Protein AF-A0A9J7EXM4-F1 (afdb_monomer_lite)

InterPro domains:
  IPR005301 MOB kinase activator family [PF03637] (33-139)
  IPR005301 MOB kinase activator family [PTHR22599] (9-139)
  IPR005301 MOB kinase activator family [SM01388] (31-140)
  IPR036703 MOB kinase activator superfamily [G3DSA:1.20.140.30] (1-140)
  IPR036703 MOB kinase activator superfamily [SSF101152] (15-139)

Structure (mmCIF, N/CA/C/O backbone):
data_AF-A0A9J7EXM4-F1
#
_entry.id   AF-A0A9J7EXM4-F1
#
loop_
_atom_site.group_PDB
_atom_site.id
_atom_site.type_symbol
_atom_site.label_atom_id
_atom_site.label_alt_id
_atom_site.label_comp_id
_atom_site.label_asym_id
_atom_site.label_entity_id
_atom_site.label_seq_id
_atom_site.pdbx_PDB_ins_code
_atom_site.Cartn_x
_atom_site.Cartn_y
_atom_site.Cartn_z
_atom_site.occupancy
_atom_site.B_iso_or_equiv
_atom_site.auth_seq_id
_atom_site.auth_comp_id
_atom_site.auth_asym_id
_atom_site.auth_atom_id
_atom_site.pdbx_PDB_model_num
ATOM 1 N N . MET A 1 1 ? -0.255 -22.434 33.812 1.00 37.56 1 MET A N 1
ATOM 2 C CA . MET A 1 1 ? -0.435 -22.744 32.380 1.00 37.56 1 MET A CA 1
ATOM 3 C C . MET A 1 1 ? 0.339 -21.699 31.606 1.00 37.56 1 MET A C 1
ATOM 5 O O . MET A 1 1 ? 0.018 -20.524 31.706 1.00 37.56 1 MET A O 1
ATOM 9 N N . SER A 1 2 ? 1.437 -22.112 30.984 1.00 25.14 2 SER A N 1
ATOM 10 C CA . SER A 1 2 ? 2.409 -21.230 30.342 1.00 25.14 2 SER A CA 1
ATOM 11 C C . SER A 1 2 ? 1.929 -20.861 28.940 1.00 25.14 2 SER A C 1
ATOM 13 O O . SER A 1 2 ? 1.805 -21.742 28.092 1.00 25.14 2 SER A O 1
ATOM 15 N N . PHE A 1 3 ? 1.670 -19.579 28.686 1.00 33.72 3 PHE A N 1
ATOM 16 C CA . PHE A 1 3 ? 1.480 -19.082 27.325 1.00 33.72 3 PHE A CA 1
ATOM 17 C C . PHE A 1 3 ? 2.859 -18.861 26.706 1.00 33.72 3 PHE A C 1
ATOM 19 O O . PHE A 1 3 ? 3.561 -17.899 27.011 1.00 33.72 3 PHE A O 1
ATOM 26 N N . LEU A 1 4 ? 3.273 -19.823 25.883 1.00 32.84 4 LEU A N 1
ATOM 27 C CA . LEU A 1 4 ? 4.460 -19.737 25.045 1.00 32.84 4 LEU A CA 1
ATOM 28 C C . LEU A 1 4 ? 4.196 -18.697 23.950 1.00 32.84 4 LEU A C 1
ATOM 30 O O . LEU A 1 4 ? 3.643 -19.022 22.900 1.00 32.84 4 LEU A O 1
ATOM 34 N N . PHE A 1 5 ? 4.602 -17.449 24.182 1.00 39.53 5 PHE A N 1
ATOM 35 C CA . PHE A 1 5 ? 4.825 -16.499 23.097 1.00 39.53 5 PHE A CA 1
ATOM 36 C C . PHE A 1 5 ? 6.024 -16.997 22.292 1.00 39.53 5 PHE A C 1
ATOM 38 O O . PHE A 1 5 ? 7.183 -16.721 22.597 1.00 39.53 5 PHE A O 1
ATOM 45 N N . GLY A 1 6 ? 5.729 -17.822 21.288 1.00 28.89 6 GLY A N 1
ATOM 46 C CA . GLY A 1 6 ? 6.692 -18.203 20.275 1.00 28.89 6 GLY A CA 1
ATOM 47 C C . GLY A 1 6 ? 7.215 -16.939 19.609 1.00 28.89 6 GLY A C 1
ATOM 48 O O . GLY A 1 6 ? 6.451 -16.197 18.997 1.00 28.89 6 GLY A O 1
ATOM 49 N N . SER A 1 7 ? 8.521 -16.724 19.738 1.00 42.19 7 SER A N 1
ATOM 50 C CA . SER A 1 7 ? 9.306 -15.818 18.910 1.00 42.19 7 SER A CA 1
ATOM 51 C C . SER A 1 7 ? 8.995 -16.095 17.435 1.00 42.19 7 SER A C 1
ATOM 53 O O . SER A 1 7 ? 9.579 -16.978 16.802 1.00 42.19 7 SER A O 1
ATOM 55 N N . ARG A 1 8 ? 8.029 -15.365 16.867 1.00 37.91 8 ARG A N 1
ATOM 56 C CA . ARG A 1 8 ? 7.913 -15.217 15.420 1.00 37.91 8 ARG A CA 1
ATOM 57 C C . ARG A 1 8 ? 8.980 -14.212 15.020 1.00 37.91 8 ARG A C 1
ATOM 59 O O . ARG A 1 8 ? 8.741 -13.020 14.904 1.00 37.91 8 ARG A O 1
ATOM 66 N N . SER A 1 9 ? 10.181 -14.761 14.849 1.00 39.66 9 SER A N 1
ATOM 67 C CA . SER A 1 9 ? 11.171 -14.318 13.872 1.00 39.66 9 SER A CA 1
ATOM 68 C C . SER A 1 9 ? 10.494 -13.544 12.735 1.00 39.66 9 SER A C 1
ATOM 70 O O . SER A 1 9 ? 9.512 -14.019 12.163 1.00 39.66 9 SER A O 1
ATOM 72 N N . SER A 1 10 ? 11.041 -12.368 12.440 1.00 42.66 10 SER A N 1
ATOM 73 C CA . SER A 1 10 ? 10.765 -11.470 11.316 1.00 42.66 10 SER A CA 1
ATOM 74 C C . SER A 1 10 ? 10.747 -12.187 9.952 1.00 42.66 10 SER A C 1
ATOM 76 O O . SER A 1 10 ? 11.674 -12.059 9.155 1.00 42.66 10 SER A O 1
ATOM 78 N N . LYS A 1 11 ? 9.724 -13.002 9.683 1.00 38.56 11 LYS A N 1
ATOM 79 C CA . LYS A 1 11 ? 9.640 -13.852 8.483 1.00 38.56 11 LYS A CA 1
ATOM 80 C C . LYS A 1 11 ? 8.811 -13.259 7.343 1.00 38.56 11 LYS A C 1
ATOM 82 O O . LYS A 1 11 ? 8.787 -13.869 6.282 1.00 38.56 11 LYS A O 1
ATOM 87 N N . THR A 1 12 ? 8.187 -12.095 7.522 1.00 37.25 12 THR A N 1
ATOM 88 C CA . THR A 1 12 ? 7.548 -11.329 6.430 1.00 37.25 12 THR A CA 1
ATOM 89 C C . THR A 1 12 ? 8.544 -10.456 5.669 1.00 37.25 12 THR A C 1
ATOM 91 O O . THR A 1 12 ? 8.321 -10.126 4.515 1.00 37.25 12 THR A O 1
ATOM 94 N N . PHE A 1 13 ? 9.693 -10.149 6.274 1.00 41.97 13 PHE A N 1
ATOM 95 C CA . PHE A 1 13 ? 10.799 -9.470 5.615 1.00 41.97 13 PHE A CA 1
ATOM 96 C C . PHE A 1 13 ? 11.861 -10.492 5.200 1.00 41.97 13 PHE A C 1
ATOM 98 O O . PHE A 1 13 ? 12.719 -10.894 5.988 1.00 41.97 13 PHE A O 1
ATOM 105 N N . LYS A 1 14 ? 11.820 -10.908 3.934 1.00 34.91 14 LYS A N 1
ATOM 106 C CA . LYS A 1 14 ? 13.033 -11.306 3.221 1.00 34.91 14 LYS A CA 1
ATOM 107 C C . LYS A 1 14 ? 13.337 -10.181 2.241 1.00 34.91 14 LYS A C 1
ATOM 109 O O . LYS A 1 14 ? 12.740 -10.177 1.169 1.00 34.91 14 LYS A O 1
ATOM 114 N N . PRO A 1 15 ? 14.251 -9.244 2.553 1.00 41.09 15 PRO A N 1
ATOM 115 C CA . PRO A 1 15 ? 14.784 -8.412 1.493 1.00 41.09 15 PRO A CA 1
ATOM 116 C C . PRO A 1 15 ? 15.353 -9.401 0.478 1.00 41.09 15 PRO A C 1
ATOM 118 O O . PRO A 1 15 ? 16.150 -10.271 0.859 1.00 41.09 15 PRO A O 1
ATOM 121 N N . LYS A 1 16 ? 14.933 -9.326 -0.789 1.00 41.78 16 LYS A N 1
ATOM 122 C CA . LYS A 1 16 ? 15.731 -9.900 -1.872 1.00 41.78 16 LYS A CA 1
ATOM 123 C C . LYS A 1 16 ? 17.050 -9.122 -1.849 1.00 41.78 16 LYS A C 1
ATOM 125 O O . LYS A 1 16 ? 17.223 -8.125 -2.535 1.00 41.78 16 LYS A O 1
ATOM 130 N N . LYS A 1 17 ? 17.962 -9.534 -0.962 1.00 49.16 17 LYS A N 1
ATOM 131 C CA . LYS A 1 17 ? 19.365 -9.158 -1.021 1.00 49.16 17 LYS A CA 1
ATOM 132 C C . LYS A 1 17 ? 19.817 -9.616 -2.393 1.00 49.16 17 LYS A C 1
ATOM 134 O O . LYS A 1 17 ? 19.683 -10.801 -2.700 1.00 49.16 17 LYS A O 1
ATOM 139 N N . ASN A 1 18 ? 20.335 -8.665 -3.158 1.00 52.00 18 ASN A N 1
ATOM 140 C CA . ASN A 1 18 ? 20.895 -8.807 -4.495 1.00 52.00 18 ASN A CA 1
ATOM 141 C C . ASN A 1 18 ? 19.885 -8.490 -5.609 1.00 52.00 18 ASN A C 1
ATOM 143 O O . ASN A 1 18 ? 19.608 -9.335 -6.457 1.00 52.00 18 ASN A O 1
ATOM 147 N N . ILE A 1 19 ? 19.424 -7.234 -5.681 1.00 57.41 19 ILE A N 1
ATOM 148 C CA . ILE A 1 19 ? 19.420 -6.599 -7.006 1.00 57.41 19 ILE A CA 1
ATOM 149 C C . ILE A 1 19 ? 20.892 -6.648 -7.452 1.00 57.41 19 ILE A C 1
ATOM 151 O O . ILE A 1 19 ? 21.736 -6.123 -6.720 1.00 57.41 19 ILE A O 1
ATOM 155 N N . PRO A 1 20 ? 21.249 -7.356 -8.538 1.00 60.94 20 PRO A N 1
ATOM 156 C CA . PRO A 1 20 ? 22.640 -7.457 -8.954 1.00 60.94 20 PRO A CA 1
ATOM 157 C C . PRO A 1 20 ? 23.203 -6.053 -9.188 1.00 60.94 20 PRO A C 1
ATOM 159 O O . PRO A 1 20 ? 22.576 -5.262 -9.902 1.00 60.94 20 PRO A O 1
ATOM 162 N N . GLU A 1 21 ? 24.356 -5.745 -8.588 1.00 59.78 21 GLU A N 1
ATOM 163 C CA . GLU A 1 21 ? 25.096 -4.519 -8.901 1.00 59.78 21 GLU A CA 1
ATOM 164 C C . GLU A 1 21 ? 25.345 -4.490 -10.418 1.00 59.78 21 GLU A C 1
ATOM 166 O O . GLU A 1 21 ? 25.902 -5.437 -10.980 1.00 59.78 21 GLU A O 1
ATOM 171 N N . GLY A 1 22 ? 24.848 -3.444 -11.087 1.00 63.59 22 GLY A N 1
ATOM 172 C CA . GLY A 1 22 ? 24.877 -3.306 -12.550 1.00 63.59 22 GLY A CA 1
ATOM 173 C C . GLY A 1 22 ? 23.634 -3.802 -13.305 1.00 63.59 22 GLY A C 1
ATOM 174 O O . GLY A 1 22 ? 23.641 -3.813 -14.534 1.00 63.59 22 GLY A O 1
ATOM 175 N N . SER A 1 23 ? 22.563 -4.219 -12.621 1.00 76.69 23 SER A N 1
ATOM 176 C CA . SER A 1 23 ? 21.258 -4.431 -13.272 1.00 76.69 23 SER A CA 1
ATOM 177 C C . SER A 1 23 ? 20.549 -3.103 -13.574 1.00 76.69 23 SER A C 1
ATOM 179 O O . SER A 1 23 ? 20.770 -2.102 -12.899 1.00 76.69 23 SER A O 1
ATOM 181 N N . HIS A 1 24 ? 19.652 -3.098 -14.561 1.00 73.75 24 HIS A N 1
ATOM 182 C CA . HIS A 1 24 ? 18.890 -1.903 -14.949 1.00 73.75 24 HIS A CA 1
ATOM 183 C C . HIS A 1 24 ? 18.107 -1.294 -13.771 1.00 73.75 24 HIS A C 1
ATOM 185 O O . HIS A 1 24 ? 18.176 -0.099 -13.500 1.00 73.75 24 HIS A O 1
ATOM 191 N N . GLN A 1 25 ? 17.461 -2.156 -12.982 1.00 67.12 25 GLN A N 1
ATOM 192 C CA . GLN A 1 25 ? 16.715 -1.770 -11.785 1.00 67.12 25 GLN A CA 1
ATOM 193 C C . GLN A 1 25 ? 17.610 -1.145 -10.696 1.00 67.12 25 GLN A C 1
ATOM 195 O O . GLN A 1 25 ? 17.154 -0.281 -9.951 1.00 67.12 25 GLN A O 1
ATOM 200 N N . TYR A 1 26 ? 18.886 -1.545 -10.616 1.00 76.75 26 TYR A N 1
ATOM 201 C CA . TYR A 1 26 ? 19.867 -0.941 -9.708 1.00 76.75 26 TYR A CA 1
ATOM 202 C C . TYR A 1 26 ? 20.237 0.487 -10.127 1.00 76.75 26 TYR A C 1
ATOM 204 O O . TYR A 1 26 ? 20.295 1.378 -9.281 1.00 76.75 26 TYR A O 1
ATOM 212 N N . GLU A 1 27 ? 20.453 0.724 -11.424 1.00 77.69 27 GLU A N 1
ATOM 213 C CA . GLU A 1 27 ? 20.768 2.066 -11.936 1.00 77.69 27 GLU A CA 1
ATOM 214 C C . GLU A 1 27 ? 19.574 3.023 -11.792 1.00 77.69 27 GLU A C 1
ATOM 216 O O . GLU A 1 27 ? 19.753 4.166 -11.369 1.00 77.69 27 GLU A O 1
ATOM 221 N N . LEU A 1 28 ? 18.346 2.541 -12.020 1.00 73.44 28 LEU A N 1
ATOM 222 C CA . LEU A 1 28 ? 17.121 3.316 -11.791 1.00 73.44 28 LEU A CA 1
ATOM 223 C C . LEU A 1 28 ? 16.960 3.747 -10.327 1.00 73.44 28 LEU A C 1
ATOM 225 O O . LEU A 1 28 ? 16.675 4.915 -10.052 1.00 73.44 28 LEU A O 1
ATOM 229 N N . LEU A 1 29 ? 17.200 2.833 -9.381 1.00 70.25 29 LEU A N 1
ATOM 230 C CA . LEU A 1 29 ? 17.186 3.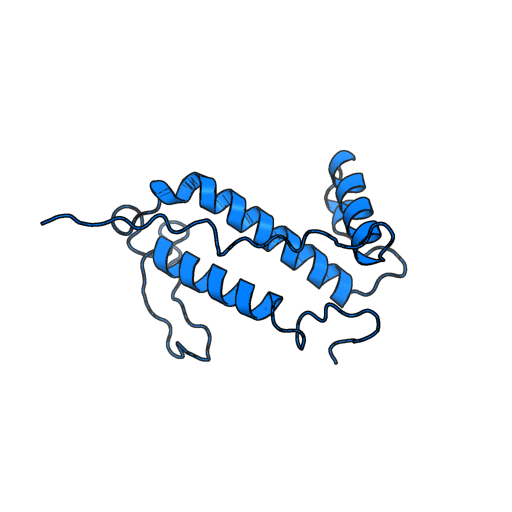151 -7.949 1.00 70.25 29 LEU A CA 1
ATOM 231 C C . LEU A 1 29 ? 18.240 4.205 -7.597 1.00 70.25 29 LEU A C 1
ATOM 233 O O . LEU A 1 29 ? 17.945 5.175 -6.903 1.00 70.25 29 LEU A O 1
ATOM 237 N N . LYS A 1 30 ? 19.452 4.074 -8.140 1.00 70.81 30 LYS A N 1
ATOM 238 C CA . LYS A 1 30 ? 20.540 5.033 -7.923 1.00 70.81 30 LYS A CA 1
ATOM 239 C C . LYS A 1 30 ? 20.227 6.421 -8.498 1.00 70.81 30 LYS A C 1
ATOM 241 O O . LYS A 1 30 ? 20.595 7.430 -7.896 1.00 70.81 30 LYS A O 1
ATOM 246 N N . HIS A 1 31 ? 19.536 6.498 -9.636 1.00 66.56 31 HIS A N 1
ATOM 247 C CA . HIS A 1 31 ? 19.075 7.762 -10.221 1.00 66.56 31 HIS A CA 1
ATOM 248 C C . HIS A 1 31 ? 17.987 8.435 -9.362 1.00 66.56 31 HIS A C 1
ATOM 250 O O . HIS A 1 31 ? 18.034 9.652 -9.141 1.00 66.56 31 HIS A O 1
ATOM 256 N N . ALA A 1 32 ? 17.047 7.654 -8.823 1.00 62.22 32 ALA A N 1
ATOM 257 C CA . ALA A 1 32 ? 16.038 8.149 -7.886 1.00 62.22 32 ALA A CA 1
ATOM 258 C C . ALA A 1 32 ? 16.681 8.660 -6.578 1.00 62.22 32 ALA A C 1
ATOM 260 O O . ALA A 1 32 ? 16.391 9.768 -6.124 1.00 62.22 32 ALA A O 1
ATOM 261 N N . GLU A 1 33 ? 17.648 7.924 -6.021 1.00 64.50 33 GLU A N 1
ATOM 262 C CA . GLU A 1 33 ? 18.400 8.339 -4.828 1.00 64.50 33 GLU A CA 1
ATOM 263 C C . GLU A 1 33 ? 19.231 9.614 -5.056 1.00 64.50 33 GLU A C 1
ATOM 265 O O . GLU A 1 33 ? 19.242 10.516 -4.213 1.00 64.50 33 GLU A O 1
ATOM 270 N N . ALA A 1 34 ? 19.887 9.743 -6.214 1.00 60.28 34 ALA A N 1
ATOM 271 C CA . ALA A 1 34 ? 20.689 10.921 -6.548 1.00 60.28 34 ALA A CA 1
ATOM 272 C C . ALA A 1 34 ? 19.842 12.201 -6.681 1.00 60.28 34 ALA A C 1
ATOM 274 O O . ALA A 1 34 ? 20.312 13.299 -6.370 1.00 60.28 34 ALA A O 1
ATOM 275 N N . THR A 1 35 ? 18.582 12.081 -7.109 1.00 55.81 35 THR A N 1
ATOM 276 C CA . THR A 1 35 ? 17.678 13.230 -7.264 1.00 55.81 35 THR A CA 1
ATOM 277 C C . THR A 1 35 ? 16.991 13.634 -5.956 1.00 55.81 35 THR A C 1
ATOM 279 O O . THR A 1 35 ? 16.720 14.828 -5.776 1.00 55.81 35 THR A O 1
ATOM 282 N N . LEU A 1 36 ? 16.832 12.716 -4.994 1.00 54.75 36 LEU A N 1
ATOM 283 C CA . LEU A 1 36 ? 16.362 13.015 -3.630 1.00 54.75 36 LEU A CA 1
ATOM 284 C C . LEU A 1 36 ? 17.298 13.984 -2.876 1.00 54.75 36 LEU A C 1
ATOM 286 O O . LEU A 1 36 ? 16.824 14.818 -2.105 1.00 54.75 36 LEU A O 1
ATOM 290 N N . GLY A 1 37 ? 18.609 13.956 -3.150 1.00 50.97 37 GLY A N 1
ATOM 291 C CA . GLY A 1 37 ? 19.599 14.870 -2.553 1.00 50.97 37 GLY A CA 1
ATOM 292 C C . GLY A 1 37 ? 19.647 16.285 -3.155 1.00 50.97 37 GLY A C 1
ATOM 293 O O . GLY A 1 37 ? 20.322 17.157 -2.609 1.00 50.97 37 GLY A O 1
ATOM 294 N N . SER A 1 38 ? 18.943 16.535 -4.267 1.00 53.31 38 SER A N 1
ATOM 295 C CA . SER A 1 38 ? 19.060 17.779 -5.053 1.00 53.31 38 SER A CA 1
ATOM 296 C C . SER A 1 38 ? 18.029 18.869 -4.708 1.00 53.31 38 SER A C 1
ATOM 298 O O . SER A 1 38 ? 18.122 19.993 -5.201 1.00 53.31 38 SER A O 1
ATOM 300 N N . GLY A 1 39 ? 17.044 18.565 -3.852 1.00 57.06 39 GLY A N 1
ATOM 301 C CA . GLY A 1 39 ? 16.058 19.533 -3.351 1.00 57.06 39 GLY A CA 1
ATOM 302 C C . GLY A 1 39 ? 14.866 19.832 -4.274 1.00 57.06 39 GLY A C 1
ATOM 303 O O . GLY A 1 39 ? 13.997 20.610 -3.883 1.00 57.06 39 GLY A O 1
ATOM 304 N N . ASN A 1 40 ? 14.757 19.209 -5.457 1.00 77.25 40 ASN A N 1
ATOM 305 C CA . ASN A 1 40 ? 13.591 19.371 -6.338 1.00 77.25 40 ASN A CA 1
ATOM 306 C C . ASN A 1 40 ? 12.894 18.037 -6.653 1.00 77.25 40 ASN A C 1
ATOM 308 O O . ASN A 1 40 ? 13.072 17.452 -7.722 1.00 77.25 40 ASN A O 1
ATOM 312 N N . LEU A 1 41 ? 12.023 17.604 -5.735 1.00 83.62 41 LEU A N 1
ATOM 313 C CA . LEU A 1 41 ? 11.215 16.383 -5.868 1.00 83.62 41 LEU A CA 1
ATOM 314 C C . LEU A 1 41 ? 10.369 16.343 -7.148 1.00 83.62 41 LEU A C 1
ATOM 316 O O . LEU A 1 41 ? 10.061 15.264 -7.636 1.00 83.62 41 LEU A O 1
ATOM 320 N N . ARG A 1 42 ? 10.005 17.499 -7.723 1.00 86.75 42 ARG A N 1
ATOM 321 C CA . ARG A 1 42 ? 9.220 17.526 -8.967 1.00 86.75 42 ARG A CA 1
ATOM 322 C C . ARG A 1 42 ? 9.995 16.957 -10.145 1.00 86.75 42 ARG A C 1
ATOM 324 O O . ARG A 1 42 ? 9.379 16.336 -10.997 1.00 86.75 42 ARG A O 1
ATOM 331 N N . MET A 1 43 ? 11.309 17.171 -10.191 1.00 85.81 43 MET A N 1
ATOM 332 C CA . MET A 1 43 ? 12.147 16.568 -11.229 1.00 85.81 43 MET A CA 1
ATOM 333 C C . MET A 1 43 ? 12.406 15.091 -10.935 1.00 85.81 43 MET A C 1
ATOM 335 O O . MET A 1 43 ? 12.421 14.294 -11.860 1.00 85.81 43 MET A O 1
ATOM 339 N N . ALA A 1 44 ? 12.540 14.721 -9.657 1.00 83.31 44 ALA A N 1
ATOM 340 C CA . ALA A 1 44 ? 12.791 13.340 -9.241 1.00 83.31 44 ALA A CA 1
ATOM 341 C C . ALA A 1 44 ? 11.654 12.367 -9.606 1.00 83.31 44 ALA A C 1
ATOM 343 O O . ALA A 1 44 ? 11.909 11.188 -9.804 1.00 83.31 44 ALA A O 1
ATOM 344 N N . VAL A 1 45 ? 10.408 12.849 -9.708 1.00 91.81 45 VAL A N 1
ATOM 345 C CA . VAL A 1 45 ? 9.244 12.012 -10.065 1.00 91.81 45 VAL A CA 1
ATOM 346 C C . VAL A 1 45 ? 8.960 11.951 -11.569 1.00 91.81 45 VAL A C 1
ATOM 348 O O . VAL A 1 45 ? 8.067 11.214 -11.993 1.00 91.81 45 VAL A O 1
ATOM 351 N N . MET A 1 46 ? 9.664 12.743 -12.385 1.00 93.12 46 MET A N 1
ATOM 352 C CA . MET A 1 46 ? 9.483 12.711 -13.836 1.00 93.12 46 MET A CA 1
ATOM 353 C C . MET A 1 46 ? 9.995 11.391 -14.407 1.00 93.12 46 MET A C 1
ATOM 355 O O . MET A 1 46 ? 11.057 10.924 -14.008 1.00 93.12 46 MET A O 1
ATOM 359 N N . LEU A 1 47 ? 9.262 10.836 -15.377 1.00 94.50 47 LEU A N 1
ATOM 360 C CA . LEU A 1 47 ? 9.738 9.706 -16.173 1.00 94.50 47 LEU A CA 1
ATOM 361 C C . LEU A 1 47 ? 11.058 10.105 -16.861 1.00 94.50 47 LEU A C 1
ATOM 363 O O . LEU A 1 47 ? 11.047 11.086 -17.618 1.00 94.50 47 LEU A O 1
ATOM 367 N N . PRO A 1 48 ? 12.174 9.399 -16.610 1.00 93.19 48 PRO A N 1
ATOM 368 C CA . PRO A 1 48 ? 13.432 9.699 -17.277 1.00 93.19 48 PRO A CA 1
ATOM 369 C C . PRO A 1 48 ? 13.348 9.443 -18.788 1.00 93.19 48 PRO A C 1
ATOM 371 O O . PRO A 1 48 ? 12.572 8.615 -19.265 1.00 93.19 48 PRO A O 1
ATOM 374 N N . GLU A 1 49 ? 14.143 10.178 -19.562 1.00 93.06 49 GLU A N 1
ATOM 375 C CA . GLU A 1 49 ? 14.159 10.032 -21.017 1.00 93.06 49 GLU A CA 1
ATOM 376 C C . GLU A 1 49 ? 14.672 8.641 -21.420 1.00 93.06 49 GLU A C 1
ATOM 378 O O . GLU A 1 49 ? 15.753 8.232 -21.006 1.00 93.06 49 GLU A O 1
ATOM 383 N N . GLY A 1 50 ? 13.901 7.934 -22.251 1.00 92.75 50 GLY A N 1
ATOM 384 C CA . GLY A 1 50 ? 14.242 6.593 -22.734 1.00 92.75 50 GLY A CA 1
ATOM 385 C C . GLY A 1 50 ? 13.753 5.440 -21.853 1.00 92.75 50 GLY A C 1
ATOM 386 O O . GLY A 1 50 ? 13.889 4.293 -22.272 1.00 92.75 50 GLY A O 1
ATOM 387 N N . GLU A 1 51 ? 13.152 5.729 -20.697 1.00 92.31 51 GLU A N 1
ATOM 388 C CA . GLU A 1 51 ? 12.616 4.716 -19.784 1.00 92.31 51 GLU A CA 1
ATOM 389 C C . GLU A 1 51 ? 11.176 4.320 -20.111 1.00 92.31 51 GLU A C 1
ATOM 391 O O . GLU A 1 51 ? 10.382 5.114 -20.629 1.00 92.31 51 GLU A O 1
ATOM 396 N N . ASP A 1 52 ? 10.824 3.084 -19.761 1.00 93.88 52 ASP A N 1
ATOM 397 C CA . ASP A 1 52 ? 9.453 2.603 -19.859 1.00 93.88 52 ASP A CA 1
ATOM 398 C C . ASP A 1 52 ? 8.590 3.135 -18.703 1.00 93.88 52 ASP A C 1
ATOM 400 O O . ASP A 1 52 ? 8.982 3.137 -17.532 1.00 93.88 52 ASP A O 1
ATOM 404 N N . LEU A 1 53 ? 7.374 3.577 -19.031 1.00 95.06 53 LEU A N 1
ATOM 405 C CA . LEU A 1 53 ? 6.459 4.150 -18.047 1.00 95.06 53 LEU A CA 1
ATOM 406 C C . LEU A 1 53 ? 5.998 3.113 -17.013 1.00 95.06 53 LEU A C 1
ATOM 408 O O . LEU A 1 53 ? 5.872 3.456 -15.837 1.00 95.06 53 LEU A O 1
ATOM 412 N N . ASN A 1 54 ? 5.735 1.872 -17.429 1.00 93.19 54 ASN A N 1
ATOM 413 C CA . ASN A 1 54 ? 5.256 0.832 -16.522 1.00 93.19 54 ASN A CA 1
ATOM 414 C C . ASN A 1 54 ? 6.373 0.396 -15.572 1.00 93.19 54 ASN A C 1
ATOM 416 O O . ASN A 1 54 ? 6.116 0.256 -14.378 1.00 93.19 54 ASN A O 1
ATOM 420 N N . GLU A 1 55 ? 7.612 0.270 -16.059 1.00 90.75 55 GLU A N 1
ATOM 421 C CA . GLU A 1 55 ? 8.779 0.031 -15.199 1.00 90.75 55 GLU A CA 1
ATOM 422 C C . GLU A 1 55 ? 8.975 1.171 -14.189 1.00 90.75 55 GLU A C 1
ATOM 424 O O . GLU A 1 55 ? 9.144 0.916 -12.992 1.00 90.75 55 GLU A O 1
ATOM 429 N N . TRP A 1 56 ? 8.867 2.430 -14.629 1.00 93.81 56 TRP A N 1
ATOM 430 C CA . TRP A 1 56 ? 8.995 3.588 -13.742 1.00 93.81 56 TRP A CA 1
ATOM 431 C C . TRP A 1 56 ? 7.928 3.608 -12.642 1.00 93.81 56 TRP A C 1
ATOM 433 O O . TRP A 1 56 ? 8.242 3.802 -11.462 1.00 93.81 56 TRP A O 1
ATOM 443 N N . VAL A 1 57 ? 6.666 3.365 -13.003 1.00 95.62 57 VAL A N 1
ATOM 444 C CA . VAL A 1 57 ? 5.558 3.279 -12.042 1.00 95.62 57 VAL A CA 1
ATOM 445 C C . VAL A 1 57 ? 5.742 2.088 -11.105 1.00 95.62 57 VAL A C 1
ATOM 447 O O . VAL A 1 57 ? 5.506 2.231 -9.904 1.00 95.62 57 VAL A O 1
ATOM 450 N N . ALA A 1 58 ? 6.196 0.938 -11.607 1.00 93.12 58 ALA A N 1
ATOM 451 C CA . ALA A 1 58 ? 6.411 -0.254 -10.797 1.00 93.12 58 ALA A CA 1
ATOM 452 C C . ALA A 1 58 ? 7.491 -0.024 -9.730 1.00 93.12 58 ALA A C 1
ATOM 454 O O . ALA A 1 58 ? 7.249 -0.273 -8.547 1.00 93.12 58 ALA A O 1
ATOM 455 N N . VAL A 1 59 ? 8.648 0.525 -10.121 1.00 91.38 59 VAL A N 1
ATOM 456 C CA . VAL A 1 59 ? 9.755 0.831 -9.199 1.00 91.38 59 VAL A CA 1
ATOM 457 C C . VAL A 1 59 ? 9.314 1.818 -8.117 1.00 91.38 59 VAL A C 1
ATOM 459 O O . VAL A 1 59 ? 9.525 1.561 -6.931 1.00 91.38 59 VAL A O 1
ATOM 462 N N . ASN A 1 60 ? 8.637 2.905 -8.501 1.00 94.19 60 ASN A N 1
ATOM 463 C CA . ASN A 1 60 ? 8.148 3.896 -7.539 1.00 94.19 60 ASN A CA 1
ATOM 464 C C . ASN A 1 60 ? 7.056 3.322 -6.622 1.00 94.19 60 ASN A C 1
ATOM 466 O O . ASN A 1 60 ? 7.015 3.643 -5.437 1.00 94.19 60 ASN A O 1
ATOM 470 N N . THR A 1 61 ? 6.185 2.445 -7.130 1.00 96.44 61 THR A N 1
ATOM 471 C CA . THR A 1 61 ? 5.136 1.800 -6.320 1.00 96.44 61 THR A CA 1
ATOM 472 C C . THR A 1 61 ? 5.739 0.926 -5.222 1.00 96.44 61 THR A C 1
ATOM 474 O O . THR A 1 61 ? 5.308 1.009 -4.070 1.00 96.44 61 THR A O 1
ATOM 477 N N . VAL A 1 62 ? 6.761 0.129 -5.552 1.00 93.38 62 VAL A N 1
ATOM 478 C CA . VAL A 1 62 ? 7.485 -0.698 -4.574 1.00 93.38 62 VAL A CA 1
ATOM 479 C C . VAL A 1 62 ? 8.171 0.178 -3.524 1.00 93.38 62 VAL A C 1
ATOM 481 O O . VAL A 1 62 ? 8.098 -0.123 -2.332 1.00 93.38 62 VAL A O 1
ATOM 484 N N . ASP A 1 63 ? 8.805 1.276 -3.940 1.00 91.75 63 ASP A N 1
ATOM 485 C CA . ASP A 1 63 ? 9.458 2.205 -3.013 1.00 91.75 63 ASP A CA 1
ATOM 486 C C . ASP A 1 63 ? 8.449 2.854 -2.047 1.00 91.75 63 ASP A C 1
ATOM 488 O O . ASP A 1 63 ? 8.611 2.772 -0.826 1.00 91.75 63 ASP A O 1
ATOM 492 N N . PHE A 1 64 ? 7.332 3.386 -2.554 1.00 96.19 64 PHE A N 1
ATOM 493 C CA . PHE A 1 64 ? 6.285 3.953 -1.698 1.00 96.19 64 PHE A CA 1
ATOM 494 C C . PHE A 1 64 ? 5.688 2.929 -0.734 1.00 96.19 64 PHE A C 1
ATOM 496 O O . PHE A 1 64 ? 5.482 3.250 0.437 1.00 96.19 64 PHE A O 1
ATOM 503 N N . PHE A 1 65 ? 5.438 1.698 -1.185 1.00 96.38 65 PHE A N 1
ATOM 504 C CA . PHE A 1 65 ? 4.967 0.630 -0.307 1.00 96.38 65 PHE A CA 1
ATOM 505 C C . PHE A 1 65 ? 5.943 0.390 0.853 1.00 96.38 65 PHE A C 1
ATOM 507 O O . PHE A 1 65 ? 5.531 0.377 2.014 1.00 96.38 65 PHE A O 1
ATOM 514 N N . ASN A 1 66 ? 7.243 0.290 0.561 1.00 91.69 66 ASN A N 1
ATOM 515 C CA . ASN A 1 66 ? 8.272 0.099 1.581 1.00 91.69 66 ASN A CA 1
ATOM 516 C C . ASN A 1 66 ? 8.336 1.277 2.561 1.00 91.69 66 ASN A C 1
ATOM 518 O O . ASN A 1 66 ? 8.386 1.065 3.775 1.00 91.69 66 ASN A O 1
ATOM 522 N N . GLN A 1 67 ? 8.294 2.514 2.061 1.00 93.69 67 GLN A N 1
ATOM 523 C CA . GLN A 1 67 ? 8.320 3.714 2.901 1.00 93.69 67 GLN A CA 1
ATOM 524 C C . GLN A 1 67 ? 7.096 3.801 3.820 1.00 93.69 67 GLN A C 1
ATOM 526 O O . GLN A 1 67 ? 7.245 4.056 5.017 1.00 93.69 67 GLN A O 1
ATOM 531 N N . ILE A 1 68 ? 5.893 3.542 3.296 1.00 96.06 68 ILE A N 1
ATOM 532 C CA . ILE A 1 68 ? 4.653 3.552 4.085 1.00 96.06 68 ILE A CA 1
ATOM 533 C C . ILE A 1 68 ? 4.673 2.429 5.127 1.00 96.06 68 ILE A C 1
ATOM 535 O O . ILE A 1 68 ? 4.292 2.660 6.273 1.00 96.06 68 ILE A O 1
ATOM 539 N N . ASN A 1 69 ? 5.145 1.233 4.767 1.00 92.44 69 ASN A N 1
ATOM 540 C CA . ASN A 1 69 ? 5.228 0.100 5.687 1.00 92.44 69 ASN A CA 1
ATOM 541 C C . ASN A 1 69 ? 6.202 0.379 6.846 1.00 92.44 69 ASN A C 1
ATOM 543 O O . ASN A 1 69 ? 5.863 0.173 8.012 1.00 92.44 69 ASN A O 1
ATOM 547 N N . MET A 1 70 ? 7.381 0.939 6.549 1.00 94.25 70 MET A N 1
ATOM 548 C CA . MET A 1 70 ? 8.325 1.379 7.582 1.00 94.25 70 MET A CA 1
ATOM 549 C C . MET A 1 70 ? 7.720 2.459 8.480 1.00 94.25 70 MET A C 1
ATOM 551 O O . MET A 1 70 ? 7.814 2.355 9.702 1.00 94.25 70 MET A O 1
ATOM 555 N N . LEU A 1 71 ? 7.067 3.468 7.892 1.00 93.69 71 LEU A N 1
ATOM 556 C CA . LEU A 1 71 ? 6.414 4.539 8.641 1.00 93.69 71 LEU A CA 1
ATOM 557 C C . LEU A 1 71 ? 5.342 3.982 9.583 1.00 93.69 71 LEU A C 1
ATOM 559 O O . LEU A 1 71 ? 5.338 4.313 10.769 1.00 93.69 71 LEU A O 1
ATOM 563 N N . TYR A 1 72 ? 4.470 3.105 9.086 1.00 94.81 72 TYR A N 1
ATOM 564 C CA . TYR A 1 72 ? 3.428 2.493 9.903 1.00 94.81 72 TYR A CA 1
ATOM 565 C C . TYR A 1 72 ? 4.009 1.633 11.032 1.00 94.81 72 TYR A C 1
ATOM 567 O O . TYR A 1 72 ? 3.539 1.709 12.169 1.00 94.81 72 TYR A O 1
ATOM 575 N N . GLY A 1 73 ? 5.098 0.905 10.766 1.00 94.69 73 GLY A N 1
ATOM 576 C CA . GLY A 1 73 ? 5.825 0.138 11.778 1.00 94.69 73 GLY A CA 1
ATOM 577 C C . GLY A 1 73 ? 6.292 0.972 12.977 1.00 94.69 73 GLY A C 1
ATOM 578 O O . GLY A 1 73 ? 6.364 0.447 14.084 1.00 94.69 73 GLY A O 1
ATOM 579 N N . THR A 1 74 ? 6.541 2.277 12.805 1.00 96.00 74 THR A N 1
ATOM 580 C CA . THR A 1 74 ? 6.924 3.169 13.919 1.00 96.00 74 THR A CA 1
ATOM 581 C C . THR A 1 74 ? 5.766 3.562 14.839 1.00 96.00 74 THR A C 1
ATOM 583 O O . THR A 1 74 ? 6.007 3.987 15.968 1.00 96.00 74 THR A O 1
ATOM 586 N N . ILE A 1 75 ? 4.517 3.435 14.374 1.00 94.25 75 ILE A N 1
ATOM 587 C CA . ILE A 1 75 ? 3.321 3.876 15.108 1.00 94.25 75 ILE A CA 1
ATOM 588 C C . ILE A 1 75 ? 2.346 2.742 15.442 1.00 94.25 75 ILE A C 1
ATOM 590 O O . ILE A 1 75 ? 1.317 2.994 16.073 1.00 94.25 75 ILE A O 1
ATOM 594 N N . THR A 1 76 ? 2.645 1.507 15.033 1.00 94.00 76 THR A N 1
ATOM 595 C CA . THR A 1 76 ? 1.729 0.363 15.161 1.00 94.00 76 THR A CA 1
ATOM 596 C C . THR A 1 76 ? 1.281 0.109 16.601 1.00 94.00 76 THR A C 1
ATOM 598 O O . THR A 1 76 ? 0.131 -0.261 16.813 1.00 94.00 76 THR A O 1
ATOM 601 N N . ASP A 1 77 ? 2.135 0.379 17.592 1.00 93.62 77 ASP A N 1
ATOM 602 C CA . ASP A 1 77 ? 1.811 0.185 19.012 1.00 93.62 77 ASP A CA 1
ATOM 603 C C . ASP A 1 77 ? 0.754 1.180 19.527 1.00 93.62 77 ASP A C 1
ATOM 605 O O . ASP A 1 77 ? 0.082 0.924 20.524 1.00 93.62 77 ASP A O 1
ATOM 609 N N . PHE A 1 78 ? 0.576 2.314 18.841 1.00 96.38 78 PHE A N 1
ATOM 610 C CA . PHE A 1 78 ? -0.413 3.340 19.191 1.00 96.38 78 PHE A CA 1
ATOM 611 C C . PHE A 1 78 ? -1.730 3.182 18.419 1.00 96.38 78 PHE A C 1
ATOM 613 O O . PHE A 1 78 ? -2.758 3.735 18.820 1.00 96.38 78 PHE A O 1
ATOM 620 N N . CYS A 1 79 ? -1.715 2.435 17.313 1.00 97.12 79 CYS A N 1
ATOM 621 C CA . CYS A 1 79 ? -2.87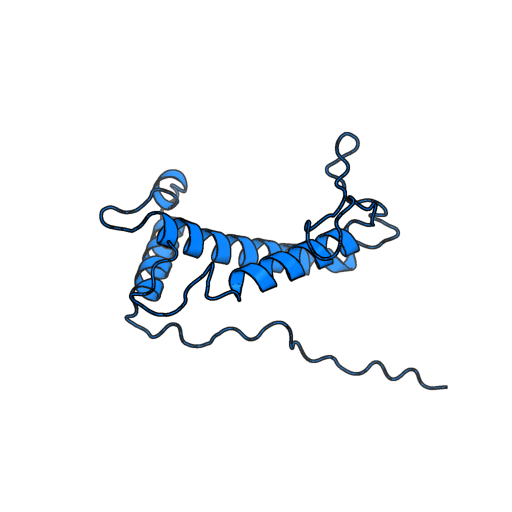5 2.169 16.469 1.00 97.12 79 CYS A CA 1
ATOM 622 C C . CYS A 1 79 ? -3.506 0.826 16.865 1.00 97.12 79 CYS A C 1
ATOM 624 O O . CYS A 1 79 ? -3.248 -0.205 16.252 1.00 97.12 79 CYS A O 1
ATOM 626 N N . THR A 1 80 ? -4.328 0.832 17.914 1.00 97.50 80 THR A N 1
ATOM 627 C CA . THR A 1 80 ? -5.004 -0.364 18.435 1.00 97.50 80 THR A CA 1
ATOM 628 C C . THR A 1 80 ? -6.466 -0.400 17.991 1.00 97.50 80 THR A C 1
ATOM 630 O O . THR A 1 80 ? -7.004 0.584 17.482 1.00 97.50 80 THR A O 1
ATOM 633 N N . GLU A 1 81 ? -7.153 -1.527 18.198 1.00 97.56 81 GLU A N 1
ATOM 634 C CA . GLU A 1 81 ? -8.602 -1.600 17.947 1.00 97.56 81 GLU A CA 1
ATOM 635 C C . GLU A 1 81 ? -9.407 -0.658 18.857 1.00 97.56 81 GLU A C 1
ATOM 637 O O . GLU A 1 81 ? -10.513 -0.259 18.508 1.00 97.56 81 GLU A O 1
ATOM 642 N N . GLU A 1 82 ? -8.848 -0.274 20.005 1.00 97.19 82 GLU A N 1
ATOM 643 C CA . GLU A 1 82 ? -9.480 0.625 20.971 1.00 97.19 82 GLU A CA 1
ATOM 644 C C . GLU A 1 82 ? -9.258 2.094 20.596 1.00 97.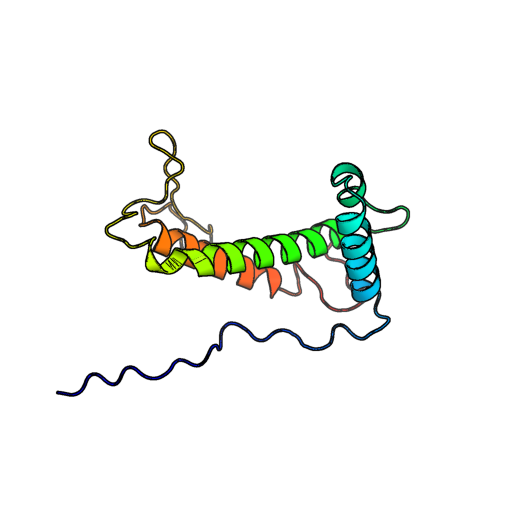19 82 GLU A C 1
ATOM 646 O O . GLU A 1 82 ? -10.198 2.888 20.631 1.00 97.19 82 GLU A O 1
ATOM 651 N N . SER A 1 83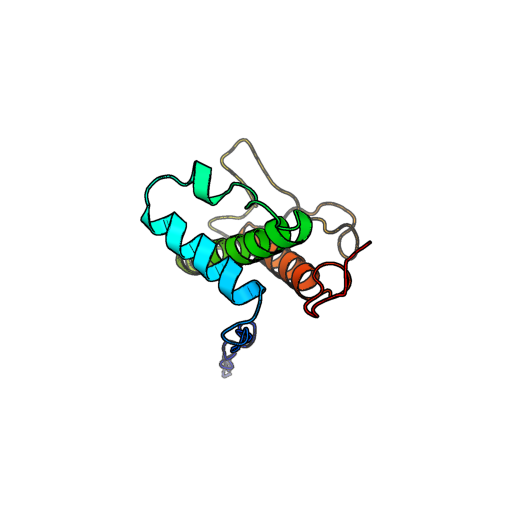 ? -8.028 2.465 20.215 1.00 97.00 83 SER A N 1
ATOM 652 C CA . SER A 1 83 ? -7.704 3.839 19.813 1.00 97.00 83 SER A CA 1
ATOM 653 C C . SER A 1 83 ? -8.204 4.165 18.404 1.00 97.00 83 SER A C 1
ATOM 655 O O . SER A 1 83 ? -8.544 5.313 18.117 1.00 97.00 83 SER A O 1
ATOM 657 N N . CYS A 1 84 ? -8.266 3.165 17.521 1.00 97.38 84 CYS A N 1
ATOM 658 C CA . CYS A 1 84 ? -8.667 3.295 16.124 1.00 97.38 84 CYS A CA 1
ATOM 659 C C . CYS A 1 84 ? -9.705 2.215 15.733 1.00 97.38 84 CYS A C 1
ATOM 661 O O . CYS A 1 84 ? -9.427 1.353 14.890 1.00 97.38 84 CYS A O 1
ATOM 663 N N . PRO A 1 85 ? -10.928 2.258 16.302 1.00 97.69 85 PRO A N 1
ATOM 664 C CA . PRO A 1 85 ? -11.949 1.214 16.127 1.00 97.69 85 PRO A CA 1
ATOM 665 C C . PRO A 1 85 ? -12.532 1.138 14.713 1.00 97.69 85 PRO A C 1
ATOM 667 O O . PRO A 1 85 ? -13.145 0.136 14.347 1.00 97.69 85 PRO A O 1
ATOM 670 N N . VAL A 1 86 ? -12.327 2.181 13.907 1.00 96.94 86 VAL A N 1
ATOM 671 C CA . VAL A 1 86 ? -12.674 2.230 12.486 1.00 96.94 86 VAL A CA 1
ATOM 672 C C . VAL A 1 86 ? -11.511 2.815 11.694 1.00 96.94 86 VAL A C 1
ATOM 674 O O . VAL A 1 86 ? -10.844 3.744 12.160 1.00 96.94 86 VAL A O 1
ATOM 677 N N . MET A 1 87 ? -11.271 2.305 10.487 1.00 97.88 87 MET A N 1
ATOM 678 C CA . MET A 1 87 ? -10.319 2.930 9.568 1.00 97.88 87 MET A CA 1
ATOM 679 C C . MET A 1 87 ? -10.875 4.271 9.078 1.00 97.88 87 MET A C 1
ATOM 681 O O . MET A 1 87 ? -11.900 4.313 8.399 1.00 97.88 87 MET A O 1
ATOM 685 N N . SER A 1 88 ? -10.214 5.377 9.417 1.00 95.69 88 SER A N 1
ATOM 686 C CA . SER A 1 88 ? -10.709 6.726 9.123 1.00 95.69 88 SER A CA 1
ATOM 687 C C . SER A 1 88 ? -9.587 7.721 8.831 1.00 95.69 88 SER A C 1
ATOM 689 O O . SER A 1 88 ? -8.443 7.525 9.234 1.00 95.69 88 SER A O 1
ATOM 691 N N . ALA A 1 89 ? -9.929 8.808 8.138 1.00 92.75 89 ALA A N 1
ATOM 692 C CA . ALA A 1 89 ? -9.067 9.974 7.940 1.00 92.75 89 ALA A CA 1
ATOM 693 C C . ALA A 1 89 ? -9.794 11.222 8.453 1.00 92.75 89 ALA A C 1
ATOM 695 O O . ALA A 1 89 ? -10.383 12.004 7.702 1.00 92.75 89 ALA A O 1
ATOM 696 N N . GLY A 1 90 ? -9.796 11.375 9.777 1.00 87.44 90 GLY A N 1
ATOM 697 C CA . GLY A 1 90 ? -10.619 12.368 10.462 1.00 87.44 90 GLY A CA 1
ATOM 698 C C . GLY A 1 90 ? -12.113 12.006 10.456 1.00 87.44 90 GLY A C 1
ATOM 699 O O . GLY A 1 90 ? -12.508 10.947 9.975 1.00 87.44 90 GLY A O 1
ATOM 700 N N . PRO A 1 91 ? -12.984 12.889 10.973 1.00 86.19 91 PRO A N 1
ATOM 701 C CA . PRO A 1 91 ? -14.388 12.555 11.236 1.00 86.19 91 PRO A CA 1
ATOM 702 C C . PRO A 1 91 ? -15.263 12.445 9.978 1.00 86.19 91 PRO A C 1
ATOM 704 O O . PRO A 1 91 ? -16.418 12.043 10.071 1.00 86.19 91 PRO A O 1
ATOM 707 N N . LYS A 1 92 ? -14.754 12.860 8.812 1.00 91.06 92 LYS A N 1
ATOM 708 C CA . LYS A 1 92 ? -15.526 12.921 7.560 1.00 91.06 92 LYS A CA 1
ATOM 709 C C . LYS A 1 92 ? -15.368 11.686 6.680 1.00 91.06 92 LYS A C 1
ATOM 711 O O . LYS A 1 92 ? -16.193 11.488 5.795 1.00 91.06 92 LYS A O 1
ATOM 716 N N . TYR A 1 93 ? -14.317 10.899 6.891 1.00 92.69 93 TYR A N 1
ATOM 717 C CA . TYR A 1 93 ? -13.944 9.817 5.990 1.00 92.69 93 TYR A CA 1
ATOM 718 C C . TYR A 1 93 ? -13.737 8.532 6.778 1.00 92.69 93 TYR A C 1
ATOM 720 O O . TYR A 1 93 ? -12.885 8.472 7.661 1.00 92.69 93 TYR A O 1
ATOM 728 N N . GLU A 1 94 ? -14.506 7.510 6.422 1.00 96.44 94 GLU A N 1
ATOM 729 C CA . GLU A 1 94 ? -14.385 6.143 6.922 1.00 96.44 94 GLU A CA 1
ATOM 730 C C . GLU A 1 94 ? -14.124 5.230 5.720 1.00 96.44 94 GLU A C 1
ATOM 732 O O . GLU A 1 94 ? -14.790 5.356 4.690 1.00 96.44 94 GLU A O 1
ATOM 737 N N . TYR A 1 95 ? -13.154 4.328 5.846 1.00 96.38 95 TYR A N 1
ATOM 738 C CA . TYR A 1 95 ? -12.750 3.403 4.791 1.00 96.38 95 TYR A CA 1
ATOM 739 C C . TYR A 1 95 ? -13.201 1.985 5.132 1.00 96.38 95 TYR A C 1
ATOM 741 O O . TYR A 1 95 ? -12.989 1.499 6.244 1.00 96.38 95 TYR A O 1
ATOM 749 N N . HIS A 1 96 ? -13.826 1.310 4.168 1.00 97.50 96 HIS A N 1
ATOM 750 C CA . HIS A 1 96 ? -14.270 -0.083 4.294 1.00 97.50 96 HIS A CA 1
ATOM 751 C C . HIS A 1 96 ? -13.446 -0.963 3.369 1.00 97.50 96 HIS A C 1
ATOM 753 O O . HIS A 1 96 ? -13.149 -0.568 2.244 1.00 97.50 96 HIS A O 1
ATOM 759 N N . TRP A 1 97 ? -13.068 -2.145 3.845 1.00 97.75 97 TRP A N 1
ATOM 760 C CA . TRP A 1 97 ? -12.153 -3.020 3.120 1.00 97.75 97 TRP A CA 1
ATOM 761 C C . TRP A 1 97 ? -12.896 -3.979 2.188 1.00 97.75 97 TRP A C 1
ATOM 763 O O . TRP A 1 97 ? -13.839 -4.646 2.615 1.00 97.75 97 TRP A O 1
ATOM 773 N N . ALA A 1 98 ? -12.435 -4.093 0.946 1.00 94.88 98 ALA A N 1
ATOM 774 C CA . ALA A 1 98 ? -12.774 -5.160 0.009 1.00 94.88 98 ALA A CA 1
ATOM 775 C C . ALA A 1 98 ? -11.644 -5.304 -1.019 1.00 94.88 98 ALA A C 1
ATOM 777 O O . ALA A 1 98 ? -11.149 -4.297 -1.516 1.00 94.88 98 ALA A O 1
ATOM 778 N N . ASP A 1 99 ? -11.290 -6.538 -1.372 1.00 91.88 99 ASP A N 1
ATOM 7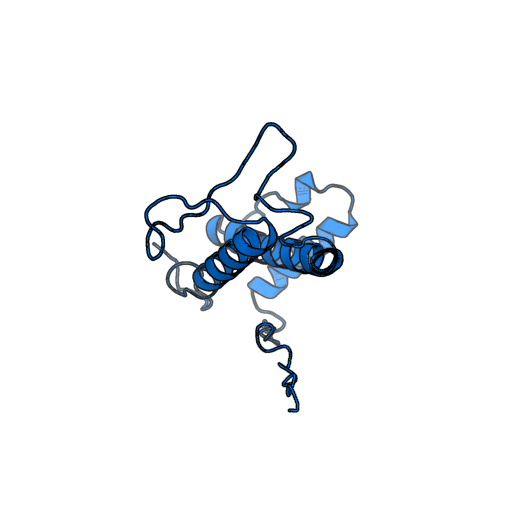79 C CA . ASP A 1 99 ? -10.298 -6.861 -2.414 1.00 91.88 99 ASP A CA 1
ATOM 780 C C . ASP A 1 99 ? -10.959 -7.370 -3.713 1.00 91.88 99 ASP A C 1
ATOM 782 O O . ASP A 1 99 ? -10.293 -7.611 -4.716 1.00 91.88 99 ASP A O 1
ATOM 786 N N . GLY A 1 100 ? -12.285 -7.563 -3.706 1.00 88.75 100 GLY A N 1
ATOM 787 C CA . GLY A 1 100 ? -13.047 -8.077 -4.848 1.00 88.75 100 GLY A CA 1
ATOM 788 C C . GLY A 1 100 ? -12.883 -9.581 -5.107 1.00 88.75 100 GLY A C 1
ATOM 789 O O . GLY A 1 100 ? -13.651 -10.145 -5.892 1.00 88.75 100 GLY A O 1
ATOM 790 N N . THR A 1 101 ? -11.960 -10.253 -4.417 1.00 90.12 101 THR A N 1
ATOM 791 C CA . THR A 1 101 ? -11.658 -11.681 -4.573 1.00 90.12 101 THR A CA 1
ATOM 792 C C . THR A 1 101 ? -12.105 -12.463 -3.339 1.00 90.12 101 THR A C 1
ATOM 794 O O . THR A 1 101 ? -13.115 -13.176 -3.409 1.00 90.12 101 THR A O 1
ATOM 797 N N . ASN A 1 102 ? -11.429 -12.287 -2.201 1.00 88.19 102 ASN A N 1
ATOM 798 C CA . ASN A 1 102 ? -11.745 -12.950 -0.934 1.00 88.19 102 ASN A CA 1
ATOM 799 C C . ASN A 1 102 ? -12.883 -12.236 -0.194 1.00 88.19 102 ASN A C 1
ATOM 801 O O . ASN A 1 102 ? -13.782 -12.871 0.361 1.00 88.19 102 ASN A O 1
ATOM 805 N N . ILE A 1 103 ? -12.874 -10.904 -0.216 1.00 89.19 103 ILE A N 1
ATOM 806 C CA . ILE A 1 103 ? -13.844 -10.024 0.430 1.00 89.19 103 ILE A CA 1
ATOM 807 C C . ILE A 1 103 ? -14.509 -9.183 -0.657 1.00 89.19 103 ILE A C 1
ATOM 809 O O . ILE A 1 103 ? -14.062 -8.104 -1.040 1.00 89.19 103 ILE A O 1
ATOM 813 N N . LYS A 1 104 ? -15.630 -9.702 -1.164 1.00 90.88 104 LYS A N 1
ATOM 814 C CA . LYS A 1 104 ? -16.387 -9.084 -2.266 1.00 90.88 104 LYS A CA 1
ATOM 815 C C . LYS A 1 104 ? -17.268 -7.914 -1.838 1.00 90.88 104 LYS A C 1
ATOM 817 O O . LYS A 1 104 ? -17.592 -7.060 -2.654 1.00 90.88 104 LYS A O 1
ATOM 822 N N . LYS A 1 105 ? -17.723 -7.907 -0.585 1.00 93.81 105 LYS A N 1
ATOM 823 C CA . LYS A 1 105 ? -18.552 -6.832 -0.029 1.00 93.81 105 LYS A CA 1
ATOM 824 C C . LYS A 1 105 ? -17.706 -6.027 0.954 1.00 93.81 105 LYS A C 1
ATOM 826 O O . LYS A 1 105 ? -17.136 -6.664 1.838 1.00 93.81 105 LYS A O 1
ATOM 831 N N . PRO A 1 106 ? -17.658 -4.686 0.840 1.00 95.56 106 PRO A N 1
ATOM 832 C CA . PRO A 1 106 ? -16.908 -3.853 1.768 1.00 95.56 106 PRO A CA 1
ATOM 833 C C . PRO A 1 106 ? -17.290 -4.123 3.223 1.00 95.56 106 PRO A C 1
ATOM 835 O O . PRO A 1 106 ? -18.472 -4.086 3.576 1.00 95.56 106 PRO A O 1
ATOM 838 N N . ILE A 1 107 ? -16.290 -4.407 4.055 1.00 95.06 107 ILE A N 1
ATOM 839 C CA . ILE A 1 107 ? -16.461 -4.657 5.486 1.00 95.06 107 ILE A CA 1
ATOM 840 C C . ILE A 1 107 ? -15.926 -3.491 6.313 1.00 95.06 107 ILE A C 1
ATOM 842 O O . ILE A 1 107 ? -14.866 -2.925 6.034 1.00 95.06 107 ILE A O 1
ATOM 846 N N . LYS A 1 108 ? -16.654 -3.166 7.381 1.00 97.00 108 LYS A N 1
ATOM 847 C CA . LYS A 1 108 ? -16.159 -2.278 8.433 1.00 97.00 108 LYS A CA 1
ATOM 848 C C . LYS A 1 108 ? -15.154 -3.031 9.292 1.00 97.00 108 LYS A C 1
ATOM 850 O O . LYS A 1 108 ? -15.431 -4.144 9.737 1.00 97.00 108 LYS A O 1
ATOM 855 N N . CYS A 1 109 ? -14.007 -2.418 9.541 1.00 95.56 109 CYS A N 1
ATOM 856 C CA . CYS A 1 109 ? -12.995 -2.945 10.445 1.00 95.56 109 CYS A CA 1
ATOM 857 C C . CYS A 1 109 ? -12.195 -1.806 11.088 1.00 95.56 109 CYS A C 1
ATOM 859 O O . CYS A 1 109 ? -12.261 -0.656 10.642 1.00 95.56 109 CYS A O 1
ATOM 861 N N . SER A 1 110 ? -11.474 -2.142 12.158 1.00 98.38 110 SER A N 1
ATOM 862 C CA . SER A 1 110 ? -10.544 -1.239 12.834 1.00 98.38 110 SER A CA 1
ATOM 863 C C . SER A 1 110 ? -9.400 -0.830 11.907 1.00 98.38 110 SER A C 1
ATOM 865 O O . SER A 1 110 ? -9.074 -1.544 10.957 1.00 98.38 110 SER A O 1
ATOM 867 N N . ALA A 1 111 ? -8.778 0.318 12.181 1.00 98.38 111 ALA A N 1
ATOM 868 C CA . ALA A 1 111 ? -7.651 0.801 11.385 1.00 98.38 111 ALA A CA 1
ATOM 869 C C . ALA A 1 111 ? -6.478 -0.196 11.299 1.00 98.38 111 ALA A C 1
ATOM 871 O O . ALA A 1 111 ? -6.059 -0.475 10.176 1.00 98.38 111 ALA A O 1
ATOM 872 N N . PRO A 1 112 ? -5.978 -0.800 12.403 1.00 98.06 112 PRO A N 1
ATOM 873 C CA . PRO A 1 112 ? -4.878 -1.762 12.295 1.00 98.06 112 PRO A CA 1
ATOM 874 C C . PRO A 1 112 ? -5.245 -2.984 11.452 1.00 98.06 112 PRO A C 1
ATOM 876 O O . PRO A 1 112 ? -4.431 -3.464 10.670 1.00 98.06 112 PRO A O 1
ATOM 879 N N . LYS A 1 113 ? -6.497 -3.446 11.536 1.00 97.75 113 LYS A N 1
ATOM 880 C CA . LYS A 1 113 ? -6.980 -4.577 10.740 1.00 97.75 113 LYS A CA 1
ATOM 881 C C . LYS A 1 113 ? -7.128 -4.232 9.259 1.00 97.75 113 LYS A C 1
ATOM 883 O O . LYS A 1 113 ? -6.791 -5.043 8.406 1.00 97.75 113 LYS A O 1
ATOM 888 N N . TYR A 1 114 ? -7.615 -3.033 8.949 1.00 98.31 114 TYR A N 1
ATOM 889 C CA . TYR A 1 114 ? -7.671 -2.545 7.574 1.00 98.31 114 TYR A CA 1
ATOM 890 C C . TYR A 1 114 ? -6.267 -2.468 6.967 1.00 98.31 114 TYR A C 1
ATOM 892 O O . TYR A 1 114 ? -6.059 -2.911 5.842 1.00 98.31 114 TYR A O 1
ATOM 900 N N . ILE A 1 115 ? -5.308 -1.901 7.706 1.00 98.00 115 ILE A N 1
ATOM 901 C CA . ILE A 1 115 ? -3.932 -1.728 7.230 1.00 98.00 115 ILE A CA 1
ATOM 902 C C . ILE A 1 115 ? -3.251 -3.087 7.044 1.00 98.00 115 ILE A C 1
ATOM 904 O O . ILE A 1 115 ? -2.571 -3.267 6.043 1.00 98.00 115 ILE A O 1
ATOM 908 N N . ASP A 1 116 ? -3.493 -4.065 7.921 1.00 96.56 116 ASP A N 1
ATOM 909 C CA . ASP A 1 116 ? -3.021 -5.446 7.740 1.00 96.56 116 ASP A CA 1
ATOM 910 C C . ASP A 1 116 ? -3.538 -6.071 6.432 1.00 96.56 116 ASP A C 1
ATOM 912 O O . ASP A 1 116 ? -2.754 -6.595 5.634 1.00 96.56 116 ASP A O 1
ATOM 916 N N . TYR A 1 117 ? -4.842 -5.939 6.155 1.00 97.12 117 TYR A N 1
ATOM 917 C CA . TYR A 1 117 ? -5.415 -6.397 4.889 1.00 97.12 117 TYR A CA 1
ATOM 918 C C . TYR A 1 117 ? -4.804 -5.686 3.681 1.00 97.12 117 TYR A C 1
ATOM 920 O O . TYR A 1 117 ? -4.448 -6.341 2.704 1.00 97.12 117 TYR A O 1
ATOM 928 N N . LEU A 1 118 ? -4.654 -4.362 3.760 1.00 97.62 118 LEU A N 1
ATOM 929 C CA . LEU A 1 118 ? -4.070 -3.553 2.696 1.00 97.62 118 LEU A CA 1
ATOM 930 C C . LEU A 1 118 ? -2.626 -3.964 2.405 1.00 97.62 118 LEU A C 1
ATOM 932 O O . LEU A 1 118 ? -2.284 -4.193 1.251 1.00 97.62 118 LEU A O 1
ATOM 936 N N . MET A 1 119 ? -1.789 -4.062 3.437 1.00 95.94 119 MET A N 1
ATOM 937 C CA . MET A 1 119 ? -0.372 -4.384 3.280 1.00 95.94 119 MET A CA 1
ATOM 938 C C . MET A 1 119 ? -0.176 -5.803 2.749 1.00 95.94 119 MET A C 1
ATOM 940 O O . MET A 1 119 ? 0.662 -6.009 1.875 1.00 95.94 119 MET A O 1
ATOM 944 N N . THR A 1 120 ? -0.979 -6.758 3.228 1.00 96.00 120 THR A N 1
ATOM 945 C CA . THR A 1 120 ? -0.976 -8.135 2.714 1.00 96.00 120 THR A CA 1
ATOM 946 C C . THR A 1 120 ? -1.384 -8.167 1.245 1.00 96.00 120 THR A C 1
ATOM 948 O O . THR A 1 120 ? -0.673 -8.739 0.428 1.00 96.00 120 THR A O 1
ATOM 951 N N . TRP A 1 121 ? -2.477 -7.488 0.887 1.00 97.25 121 TRP A N 1
ATOM 952 C CA . TRP A 1 121 ? -2.947 -7.437 -0.494 1.00 97.25 121 TRP A CA 1
ATOM 953 C C . TRP A 1 121 ? -1.916 -6.799 -1.430 1.00 97.25 121 TRP A C 1
ATOM 955 O O . TRP A 1 121 ? -1.614 -7.370 -2.470 1.00 97.25 121 TRP A O 1
ATOM 965 N N . VAL A 1 122 ? -1.328 -5.654 -1.060 1.00 96.75 122 VAL A N 1
ATOM 966 C CA . VAL A 1 122 ? -0.289 -5.018 -1.889 1.00 96.75 122 VAL A CA 1
ATOM 967 C C . VAL A 1 122 ? 0.907 -5.954 -2.064 1.00 96.75 122 VAL A C 1
ATOM 969 O O . VAL A 1 122 ? 1.387 -6.094 -3.183 1.00 96.75 122 VAL A O 1
ATOM 972 N N . GLN A 1 123 ? 1.358 -6.628 -1.001 1.00 94.69 123 GLN A N 1
ATOM 973 C CA . GLN A 1 123 ? 2.461 -7.587 -1.088 1.00 94.69 123 GLN A CA 1
ATOM 974 C C . GLN A 1 123 ? 2.148 -8.729 -2.066 1.00 94.69 123 GLN A C 1
ATOM 976 O O . GLN A 1 123 ? 2.987 -9.039 -2.908 1.00 94.69 123 GLN A O 1
ATOM 981 N N . ASP A 1 124 ? 0.935 -9.288 -2.014 1.00 95.50 124 A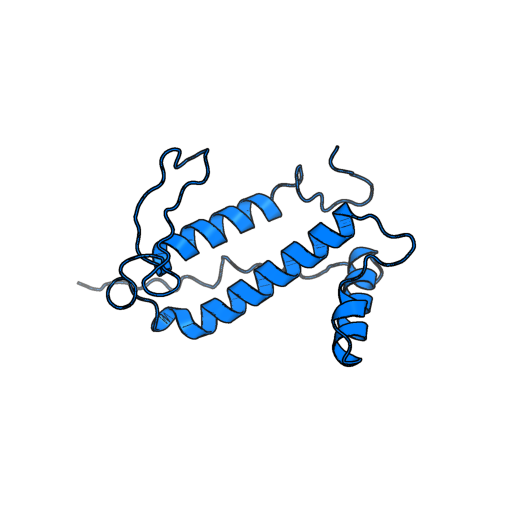SP A N 1
ATOM 982 C CA . ASP A 1 124 ? 0.498 -10.334 -2.945 1.00 95.50 124 ASP A CA 1
ATOM 983 C C . ASP A 1 124 ? 0.525 -9.846 -4.406 1.00 95.50 124 ASP A C 1
ATOM 985 O O . ASP A 1 124 ? 0.933 -10.593 -5.293 1.00 95.50 124 ASP A O 1
ATOM 989 N N . GLN A 1 125 ? 0.156 -8.583 -4.667 1.00 95.31 125 GLN A N 1
ATOM 990 C CA . GLN A 1 125 ? 0.255 -8.000 -6.010 1.00 95.31 125 GLN A CA 1
ATOM 991 C C . GLN A 1 125 ? 1.710 -7.798 -6.456 1.00 95.31 125 GLN A C 1
ATOM 993 O O . GLN A 1 125 ? 2.023 -8.048 -7.615 1.00 95.31 125 GLN A O 1
ATOM 998 N N . LEU A 1 126 ? 2.592 -7.336 -5.562 1.00 93.19 126 LEU A N 1
ATOM 999 C CA . LEU A 1 126 ? 4.013 -7.113 -5.865 1.00 93.19 126 LEU A CA 1
ATOM 1000 C C . LEU A 1 126 ? 4.783 -8.424 -6.094 1.00 93.19 126 LEU A C 1
ATOM 1002 O O . LEU A 1 126 ? 5.783 -8.426 -6.809 1.00 93.19 126 LEU A O 1
ATOM 1006 N N . ASP A 1 127 ? 4.328 -9.524 -5.491 1.00 92.38 127 ASP A N 1
ATOM 1007 C CA . ASP A 1 127 ? 4.891 -10.864 -5.681 1.00 92.38 127 ASP A CA 1
ATOM 1008 C C . ASP A 1 127 ? 4.321 -11.593 -6.918 1.00 92.38 127 ASP A C 1
ATOM 1010 O O . ASP A 1 127 ? 4.846 -12.638 -7.318 1.00 92.38 127 ASP A O 1
ATOM 1014 N N . ASP A 1 128 ? 3.268 -11.059 -7.546 1.00 93.06 128 ASP A N 1
ATOM 1015 C CA . ASP A 1 128 ? 2.670 -11.613 -8.761 1.00 93.06 128 ASP A CA 1
ATOM 1016 C C . ASP A 1 128 ? 3.507 -11.259 -10.002 1.00 93.06 128 ASP A C 1
ATOM 1018 O O . ASP A 1 128 ? 3.415 -10.163 -10.551 1.00 93.06 128 ASP A O 1
ATOM 1022 N N . GLU A 1 129 ? 4.285 -12.224 -10.499 1.00 91.25 129 GLU A N 1
ATOM 1023 C CA . GLU A 1 129 ? 5.128 -12.092 -11.702 1.00 91.25 129 GLU A CA 1
ATOM 1024 C C . GLU A 1 129 ? 4.344 -11.783 -12.994 1.00 91.25 129 GLU A C 1
ATOM 1026 O O . GLU A 1 129 ? 4.951 -11.449 -14.012 1.00 91.25 129 GLU A O 1
ATOM 1031 N N . THR A 1 130 ? 3.013 -11.911 -12.993 1.00 92.56 130 THR A N 1
ATOM 1032 C CA . THR A 1 130 ? 2.176 -11.494 -14.129 1.00 92.56 130 THR A CA 1
ATOM 1033 C C . THR A 1 130 ? 1.863 -9.998 -14.117 1.00 92.56 130 THR A C 1
ATOM 1035 O O . THR A 1 130 ? 1.554 -9.439 -15.169 1.00 92.56 130 THR A O 1
ATOM 1038 N N . LEU A 1 131 ? 1.973 -9.350 -12.952 1.00 90.50 131 LEU A N 1
ATOM 1039 C CA . LEU A 1 131 ? 1.764 -7.914 -12.754 1.00 90.50 131 LEU A CA 1
ATOM 1040 C C . LEU A 1 131 ? 3.090 -7.164 -12.580 1.00 90.50 131 LEU A C 1
ATOM 1042 O O . LEU A 1 131 ? 3.280 -6.110 -13.181 1.00 90.50 131 LEU A O 1
ATOM 1046 N N . PHE A 1 132 ? 4.009 -7.723 -11.790 1.00 91.75 132 PHE A N 1
ATOM 1047 C CA . PHE A 1 132 ? 5.338 -7.189 -11.490 1.00 91.75 132 PHE A CA 1
ATOM 1048 C C . PHE A 1 132 ? 6.422 -8.192 -11.920 1.00 91.75 132 PHE A C 1
ATOM 1050 O O . PHE A 1 132 ? 7.031 -8.860 -11.079 1.00 91.75 132 PHE A O 1
ATOM 1057 N N . PRO A 1 133 ? 6.674 -8.336 -13.233 1.00 89.06 133 PRO A N 1
ATOM 1058 C CA . PRO A 1 133 ? 7.682 -9.265 -13.724 1.00 89.06 133 PRO A CA 1
ATOM 1059 C C . PRO A 1 133 ? 9.078 -8.858 -13.244 1.00 89.06 133 PRO A C 1
ATOM 1061 O O . PRO A 1 133 ? 9.527 -7.733 -13.448 1.00 89.06 133 PRO A O 1
ATOM 1064 N N . SER A 1 134 ? 9.800 -9.798 -12.634 1.00 81.06 134 SER A N 1
ATOM 1065 C CA . SER A 1 134 ? 11.155 -9.565 -12.115 1.00 81.06 134 SER A CA 1
ATOM 1066 C C . SER A 1 134 ? 12.267 -9.971 -13.090 1.00 81.06 134 SER A C 1
ATOM 1068 O O . SER A 1 134 ? 13.453 -9.747 -12.832 1.00 81.06 134 SER A O 1
ATOM 1070 N N . LYS A 1 135 ? 11.905 -10.585 -14.224 1.00 78.75 135 LYS A N 1
ATOM 1071 C CA . LYS A 1 135 ? 12.842 -11.027 -15.265 1.00 78.75 135 LYS A CA 1
ATOM 1072 C C . LYS A 1 135 ? 12.925 -10.011 -16.397 1.00 78.75 135 LYS A C 1
ATOM 1074 O O . LYS A 1 135 ? 11.918 -9.665 -17.005 1.00 78.75 135 LYS A O 1
ATOM 1079 N N . ILE A 1 136 ? 14.155 -9.637 -16.743 1.00 71.44 136 ILE A N 1
ATOM 1080 C CA . ILE A 1 136 ? 14.457 -8.762 -17.882 1.00 71.44 136 ILE A CA 1
ATOM 1081 C C . ILE A 1 136 ? 13.858 -9.360 -19.165 1.00 71.44 136 ILE A C 1
ATOM 1083 O O . ILE A 1 136 ? 14.123 -10.519 -19.495 1.00 71.44 136 ILE A O 1
ATOM 1087 N N . GLY A 1 137 ? 13.072 -8.559 -19.888 1.00 66.31 137 GLY A N 1
ATOM 1088 C CA . GLY A 1 137 ? 12.474 -8.925 -21.177 1.00 66.31 137 GLY A CA 1
ATOM 1089 C C . GLY A 1 137 ? 11.075 -9.548 -21.109 1.00 66.31 137 GLY A C 1
ATOM 1090 O O . GLY A 1 137 ? 10.544 -9.925 -22.152 1.00 66.31 137 GLY A O 1
ATOM 1091 N N . VAL A 1 138 ? 10.465 -9.655 -19.925 1.00 60.53 138 VAL A N 1
ATOM 1092 C CA . VAL A 1 138 ? 9.053 -10.040 -19.774 1.00 60.53 138 VAL A CA 1
ATOM 1093 C C . VAL A 1 138 ? 8.238 -8.769 -19.538 1.00 60.53 138 VAL A C 1
ATOM 1095 O O . VAL A 1 138 ? 8.236 -8.244 -18.432 1.00 60.53 138 VAL A O 1
ATOM 1098 N N . GLN A 1 139 ? 7.574 -8.255 -20.574 1.00 52.66 139 GLN A N 1
ATOM 1099 C CA . GLN A 1 139 ? 6.634 -7.140 -20.419 1.00 52.66 139 GLN A CA 1
ATOM 1100 C C . GLN A 1 139 ? 5.251 -7.685 -20.026 1.00 52.66 139 GLN A C 1
ATOM 1102 O O . GLN A 1 139 ? 4.786 -8.639 -20.664 1.00 52.66 139 GLN A O 1
ATOM 1107 N N . PRO A 1 140 ? 4.586 -7.119 -19.001 1.00 52.97 140 PRO A N 1
ATOM 1108 C CA . PRO A 1 140 ? 3.158 -7.327 -18.834 1.00 52.97 140 PRO A CA 1
ATOM 1109 C C . PRO A 1 140 ? 2.449 -6.610 -19.996 1.00 52.97 140 PRO A C 1
ATOM 1111 O O . PRO A 1 140 ? 2.879 -5.533 -20.397 1.00 52.97 140 PRO A O 1
ATOM 1114 N N . TYR A 1 141 ? 1.444 -7.281 -20.563 1.00 51.06 141 TYR A N 1
ATOM 1115 C CA . TYR A 1 141 ? 0.728 -6.963 -21.811 1.00 51.06 141 TYR A CA 1
ATOM 1116 C C . TYR A 1 141 ? 0.639 -5.487 -22.224 1.00 51.06 141 TYR A C 1
ATOM 1118 O O . TYR A 1 141 ? 0.177 -4.666 -21.399 1.00 51.06 141 TYR A O 1
#

Sequence (141 aa):
MSFLFGSRSSKTFKPKKNIPEGSHQYELLKHAEATLGSGNLRMAVMLPEGEDLNEWVAVNTVDFFNQINMLYGTITDFCTEESCPVMSAGPKYEYHWADGTNIKKPIKCSAPKYIDYLMTWVQDQLDDETLFPSKIGVQPY

Organism: Cricetulus griseus (NCBI:txid10029)

Secondary structure (DSSP, 8-state):
---------S-S------PPTT-HHHHHHHHHHHHHTTS-HHHHTSPPTT--HHHHHHHHHHHHHHHHHHHHHTTTTT--TTT-SS-BSSTT-B--B--SSS--S-B---HHHHHHHHHHHHHHHHT-TTTS--STT----

pLDDT: mean 80.71, std 20.6, range [25.14, 98.38]

Foldseek 3Di:
DDDPPPPPDPPVDDDPPDPPDPDPLNVLVVLLVVVVVVPDVVVSLDDDPPDDPLSSCLSVLVVVLVVVVVVCVVCVVVQDCVNFVFQADPPPGTAFDDPCPPRVDTHTGGNSVRVVVVSVVVVVQCPPCLRPPPDPPDDND

Radius of gyration: 18.8 Å; chains: 1; bounding box: 44×42×55 Å